Protein AF-A0A089M6S2-F1 (afdb_monomer)

InterPro domains:
  IPR012912 Plasmid pRiA4b, Orf3-like domain [PF07929] (14-76)
  IPR024047 MM3350-like superfamily [G3DSA:3.10.290.30] (2-85)
  IPR024047 MM3350-like superfamily [SSF159941] (8-76)

Organism: NCBI:txid189425

Mean predicted aligned error: 11.69 Å

Solvent-accessible surface area (backbone atoms only — not comparable to full-atom values): 6436 Å² total; per-residue (Å²): 135,79,70,64,96,85,68,94,64,99,65,87,48,68,95,78,63,56,68,72,80,76,51,87,54,65,70,42,71,44,82,45,78,42,60,87,86,83,58,43,78,40,82,47,67,44,78,71,88,78,89,78,59,90,88,64,75,77,89,72,86,90,76,86,82,85,77,83,75,85,79,66,81,72,79,73,76,77,80,79,79,77,79,91,79,134

Radius of gyration: 19.54 Å; Cα contacts (8 Å, |Δi|>4): 46; chains: 1; bounding box: 35×40×56 Å

Foldseek 3Di:
DADDPDDDDPDDHCPPPDPCVVDVDFQDWDWDFDDPVVGDTDIDGHHDDDDADVPRDDDDDPDDDDDDPPDPVPPPPDPPPPPPDD

Structure (mmCIF, N/CA/C/O backbone):
data_AF-A0A089M6S2-F1
#
_entry.id   AF-A0A089M6S2-F1
#
loop_
_atom_site.group_PDB
_atom_site.id
_atom_site.type_symbol
_atom_site.label_atom_id
_atom_site.label_alt_id
_atom_site.label_comp_id
_atom_site.label_asym_id
_atom_site.label_entity_id
_atom_site.label_seq_id
_atom_site.pdbx_PDB_ins_code
_atom_site.Cartn_x
_atom_site.Cartn_y
_atom_site.Cartn_z
_atom_site.occupancy
_atom_site.B_iso_or_equiv
_atom_site.auth_seq_id
_atom_site.auth_comp_id
_atom_site.auth_asym_id
_atom_site.auth_atom_id
_atom_site.pdbx_PDB_model_num
ATOM 1 N N . MET A 1 1 ? -8.742 -6.817 -16.734 1.00 48.88 1 MET A N 1
ATOM 2 C CA . MET A 1 1 ? -7.845 -5.779 -17.273 1.00 48.88 1 MET A CA 1
ATOM 3 C C . MET A 1 1 ? -8.470 -4.437 -16.930 1.00 48.88 1 MET A C 1
ATOM 5 O O . MET A 1 1 ? -9.659 -4.279 -17.186 1.00 48.88 1 MET A O 1
ATOM 9 N N . PHE A 1 2 ? -7.763 -3.552 -16.224 1.00 48.94 2 PHE A N 1
ATOM 10 C CA . PHE A 1 2 ? -8.283 -2.215 -15.921 1.00 48.94 2 PHE A CA 1
ATOM 11 C C . PHE A 1 2 ? -8.004 -1.315 -17.122 1.00 48.94 2 PHE A C 1
ATOM 13 O O . PHE A 1 2 ? -6.911 -1.376 -17.671 1.00 48.94 2 PHE A O 1
ATOM 20 N N . ALA A 1 3 ? -9.000 -0.545 -17.554 1.00 51.88 3 ALA A N 1
ATOM 21 C CA . ALA A 1 3 ? -8.814 0.418 -18.629 1.00 51.88 3 ALA A CA 1
ATOM 22 C C . ALA A 1 3 ? -8.041 1.624 -18.083 1.00 51.88 3 ALA A C 1
ATOM 24 O O . ALA A 1 3 ? -8.503 2.268 -17.132 1.00 51.88 3 ALA A O 1
ATOM 25 N N . ASP A 1 4 ? -6.880 1.897 -18.670 1.00 54.06 4 ASP A N 1
ATOM 26 C CA . ASP A 1 4 ? -6.168 3.148 -18.459 1.00 54.06 4 ASP A CA 1
ATOM 27 C C . ASP A 1 4 ? -6.905 4.325 -19.114 1.00 54.06 4 ASP A C 1
ATOM 29 O O . ASP A 1 4 ? -7.844 4.181 -19.905 1.00 54.06 4 ASP A O 1
ATOM 33 N N . ILE A 1 5 ? -6.529 5.520 -18.667 1.00 49.69 5 ILE A N 1
ATOM 34 C CA . ILE A 1 5 ? -7.196 6.794 -18.933 1.00 49.69 5 ILE A CA 1
ATOM 35 C C . ILE A 1 5 ? -7.215 7.086 -20.442 1.00 49.69 5 ILE A C 1
ATOM 37 O O . ILE A 1 5 ? -6.181 7.380 -21.027 1.00 49.69 5 ILE A O 1
ATOM 41 N N . GLY A 1 6 ? -8.404 7.074 -21.054 1.00 56.09 6 GLY A N 1
ATOM 42 C CA . GLY A 1 6 ? -8.616 7.565 -22.425 1.00 56.09 6 GLY A CA 1
ATOM 43 C C . GLY A 1 6 ? -9.557 6.714 -23.274 1.00 56.09 6 GLY A C 1
ATOM 44 O O . GLY A 1 6 ? -10.230 7.250 -24.152 1.00 56.09 6 GLY A O 1
ATOM 45 N N . GLU A 1 7 ? -9.694 5.422 -22.977 1.00 55.44 7 GLU A N 1
ATOM 46 C CA . GLU A 1 7 ? -10.544 4.532 -23.772 1.00 55.44 7 GLU A CA 1
ATOM 47 C C . GLU A 1 7 ? -11.933 4.335 -23.147 1.00 55.44 7 GLU A C 1
ATOM 49 O O . GLU A 1 7 ? -12.092 3.994 -21.972 1.00 55.44 7 GLU A O 1
ATOM 54 N N . LYS A 1 8 ? -12.985 4.543 -23.950 1.00 60.72 8 LYS A N 1
ATOM 55 C CA . LYS A 1 8 ? -14.348 4.145 -23.577 1.00 60.72 8 LYS A CA 1
ATOM 56 C C . LYS A 1 8 ? -14.456 2.626 -23.678 1.00 60.72 8 LYS A C 1
ATOM 58 O O . LYS A 1 8 ? -14.583 2.095 -24.775 1.00 60.72 8 LYS A O 1
ATOM 63 N N . MET A 1 9 ? -14.480 1.945 -22.538 1.00 57.12 9 MET A N 1
ATOM 64 C CA . MET A 1 9 ? -14.778 0.514 -22.464 1.00 57.12 9 MET A CA 1
ATOM 65 C C . MET A 1 9 ? -15.864 0.198 -21.434 1.00 57.12 9 MET A C 1
ATOM 67 O O . MET A 1 9 ? -16.099 0.953 -20.491 1.00 57.12 9 MET A O 1
ATOM 71 N N . GLU A 1 10 ? -16.522 -0.947 -21.631 1.00 58.91 10 GLU A N 1
ATOM 72 C CA . GLU A 1 10 ? -17.680 -1.441 -20.868 1.00 58.91 10 GLU A CA 1
ATOM 73 C C . GLU A 1 10 ? -17.383 -1.787 -19.394 1.00 58.91 10 GLU A C 1
ATOM 75 O O . GLU A 1 10 ? -18.302 -2.072 -18.623 1.00 58.91 10 GLU A O 1
ATOM 80 N N . PHE A 1 11 ? -16.117 -1.744 -18.964 1.00 61.16 11 PHE A N 1
ATOM 81 C CA . PHE A 1 11 ? -15.704 -2.156 -17.623 1.00 61.16 11 PHE A CA 1
ATOM 82 C C . PHE A 1 11 ? -15.474 -0.960 -16.686 1.00 61.16 11 PHE A C 1
ATOM 84 O O . PHE A 1 11 ? -14.824 0.021 -17.055 1.00 61.16 11 PHE A O 1
ATOM 91 N N . PRO A 1 12 ? -15.958 -1.017 -15.432 1.00 67.06 12 PRO A N 1
ATOM 92 C CA . PRO A 1 12 ? -15.737 0.052 -14.469 1.00 67.06 12 PRO A CA 1
ATOM 93 C C . PRO A 1 12 ? -14.254 0.136 -14.069 1.00 67.06 12 PRO A C 1
ATOM 95 O O . PRO A 1 12 ? -13.692 -0.818 -13.538 1.00 67.06 12 PRO A O 1
ATOM 98 N N . GLY A 1 13 ? -13.631 1.299 -14.274 1.00 71.94 13 GLY A N 1
ATOM 99 C CA . GLY A 1 13 ? -12.272 1.579 -13.793 1.00 71.94 13 GLY A CA 1
ATOM 100 C C . GLY A 1 13 ? -12.152 1.641 -12.259 1.00 71.94 13 GLY A C 1
ATOM 101 O O . GLY A 1 13 ? -13.145 1.674 -11.525 1.00 71.94 13 GLY A O 1
ATOM 102 N N . VAL A 1 14 ? -10.916 1.718 -11.753 1.00 81.56 14 VAL A N 1
ATOM 103 C CA . VAL A 1 14 ? -10.606 1.613 -10.309 1.00 81.56 14 VAL A CA 1
ATOM 104 C C . VAL A 1 14 ? -10.955 2.848 -9.477 1.00 81.56 14 VAL A C 1
ATOM 106 O O . VAL A 1 14 ? -11.058 2.748 -8.259 1.00 81.56 14 VAL A O 1
ATOM 109 N N . LYS A 1 15 ? -11.220 4.004 -10.106 1.00 83.06 15 LYS A N 1
ATOM 110 C CA . LYS A 1 15 ? -11.480 5.290 -9.420 1.00 83.06 15 LYS A CA 1
ATOM 111 C C . LYS A 1 15 ? -12.567 5.214 -8.337 1.00 83.06 15 LYS A C 1
ATOM 113 O O . LYS A 1 15 ? -12.546 5.984 -7.384 1.00 83.06 15 LYS A O 1
ATOM 118 N N . ARG A 1 16 ? -13.545 4.313 -8.492 1.00 83.88 16 ARG A N 1
ATOM 119 C CA . ARG A 1 16 ? -14.654 4.107 -7.538 1.00 83.88 16 ARG A CA 1
ATOM 120 C C . ARG A 1 16 ? -14.596 2.759 -6.812 1.00 83.88 16 ARG A C 1
ATOM 122 O O . ARG A 1 16 ? -15.526 2.428 -6.070 1.00 83.88 16 ARG A O 1
ATOM 129 N N . ALA A 1 17 ? -13.550 1.967 -7.032 1.00 85.88 17 ALA A N 1
ATOM 130 C CA . ALA A 1 17 ? -13.372 0.689 -6.364 1.00 85.88 17 ALA A CA 1
ATOM 131 C C . ALA A 1 17 ? -13.029 0.936 -4.890 1.00 85.88 17 ALA A C 1
ATOM 133 O O . ALA A 1 17 ? -12.000 1.515 -4.555 1.00 85.88 17 ALA A O 1
ATOM 134 N N . LYS A 1 18 ? -13.925 0.523 -3.989 1.00 90.06 18 LYS A N 1
ATOM 135 C CA . LYS A 1 18 ? -13.686 0.619 -2.547 1.00 90.06 18 LYS A CA 1
ATOM 136 C C . LYS A 1 18 ? -12.847 -0.568 -2.090 1.00 90.06 18 LYS A C 1
ATOM 138 O O . LYS A 1 18 ? -13.216 -1.707 -2.361 1.00 90.06 18 LYS A O 1
ATOM 143 N N . ILE A 1 19 ? -11.811 -0.299 -1.303 1.00 89.00 19 ILE A N 1
ATOM 144 C CA . ILE A 1 19 ? -10.952 -1.318 -0.676 1.00 89.00 19 ILE A CA 1
ATOM 145 C C . ILE A 1 19 ? -11.782 -2.331 0.140 1.00 89.00 19 ILE A C 1
ATOM 147 O O . ILE A 1 19 ? -11.529 -3.532 0.084 1.00 89.00 19 ILE A O 1
ATOM 151 N N . SER A 1 20 ? -12.849 -1.874 0.806 1.00 89.75 20 SER A N 1
ATOM 152 C CA . SER A 1 20 ? -13.759 -2.723 1.594 1.00 89.75 20 SER A CA 1
ATOM 153 C C . SER A 1 20 ? -14.586 -3.730 0.784 1.00 89.75 20 SER A C 1
ATOM 155 O O . SER A 1 20 ? -15.198 -4.625 1.363 1.00 89.75 20 SER A O 1
ATOM 157 N N . LYS A 1 21 ? -14.636 -3.602 -0.550 1.00 89.75 21 LYS A N 1
ATOM 158 C CA . LYS A 1 21 ? -15.260 -4.606 -1.426 1.00 89.75 21 LYS A CA 1
ATOM 159 C C . LYS A 1 21 ? -14.325 -5.766 -1.766 1.00 89.75 21 LYS A C 1
ATOM 161 O O . LYS A 1 21 ? -14.807 -6.760 -2.289 1.00 89.75 21 LYS A O 1
ATOM 166 N N . VAL A 1 22 ? -13.024 -5.615 -1.524 1.00 88.25 22 VAL A N 1
ATOM 167 C CA . VAL A 1 22 ? -11.997 -6.613 -1.853 1.00 88.25 22 VAL A CA 1
ATOM 168 C C . VAL A 1 22 ? -11.506 -7.304 -0.586 1.00 88.25 22 VAL A C 1
ATOM 170 O O . VAL A 1 22 ? -11.426 -8.528 -0.536 1.00 88.25 22 VAL A O 1
ATOM 173 N N . PHE A 1 23 ? -11.211 -6.522 0.455 1.00 93.44 23 PHE A N 1
ATOM 174 C CA . PHE A 1 23 ? -10.792 -7.054 1.745 1.00 93.44 23 PHE A CA 1
ATOM 175 C C . PHE A 1 23 ? -11.973 -7.102 2.715 1.00 93.44 23 PHE A C 1
ATOM 177 O O . PHE A 1 23 ? -12.508 -6.076 3.132 1.00 93.44 23 PHE A O 1
ATOM 184 N N . HIS A 1 24 ? -12.363 -8.318 3.075 1.00 91.62 24 HIS A N 1
ATOM 185 C CA . HIS A 1 24 ? -13.438 -8.646 4.003 1.00 91.62 24 HIS A CA 1
ATOM 186 C C . HIS A 1 24 ? -12.907 -9.131 5.356 1.00 91.62 24 HIS A C 1
ATOM 188 O O . HIS A 1 24 ? -13.538 -8.899 6.384 1.00 91.62 24 HIS A O 1
ATOM 194 N N . THR A 1 25 ? -11.748 -9.793 5.373 1.00 92.69 25 THR A N 1
ATOM 195 C CA . THR A 1 25 ? -11.144 -10.378 6.575 1.00 92.69 25 THR A CA 1
ATOM 196 C C . THR A 1 25 ? -9.656 -10.068 6.649 1.00 92.69 25 THR A C 1
ATOM 198 O O . THR A 1 25 ? -8.986 -9.869 5.633 1.00 92.69 25 THR A O 1
ATOM 201 N N . SER A 1 26 ? -9.120 -10.004 7.870 1.00 92.62 26 SER A N 1
ATOM 202 C CA . SER A 1 26 ? -7.695 -9.749 8.079 1.00 92.62 26 SER A CA 1
ATOM 203 C C . SER A 1 26 ? -6.831 -10.824 7.417 1.00 92.62 26 SER A C 1
ATOM 205 O O . SER A 1 26 ? -7.230 -11.977 7.253 1.00 92.62 26 SER A O 1
ATOM 207 N N . LYS A 1 27 ? -5.614 -10.424 7.048 1.00 93.88 27 LYS A N 1
ATOM 208 C CA . LYS A 1 27 ? -4.587 -11.224 6.371 1.00 93.88 27 LYS A CA 1
ATOM 209 C C . LYS A 1 27 ? -4.875 -11.581 4.912 1.00 93.88 27 LYS A C 1
ATOM 211 O O . LYS A 1 27 ? -4.004 -12.200 4.301 1.00 93.88 27 LYS A O 1
ATOM 216 N N . GLN A 1 28 ? -6.004 -11.168 4.333 1.00 96.06 28 GLN A N 1
ATOM 217 C CA . GLN A 1 28 ? -6.200 -11.255 2.886 1.00 96.06 28 GLN A CA 1
ATOM 218 C C . GLN A 1 28 ? -5.123 -10.453 2.143 1.00 96.06 28 GLN A C 1
ATOM 220 O O . GLN A 1 28 ? -4.701 -9.382 2.590 1.00 96.06 28 GLN A O 1
ATOM 225 N N . LYS A 1 29 ? -4.673 -11.001 1.013 1.00 95.81 29 LYS A N 1
ATOM 226 C CA . LYS A 1 29 ? -3.604 -10.444 0.183 1.00 95.81 29 LYS A CA 1
ATOM 227 C C . LYS A 1 29 ? -4.124 -10.155 -1.219 1.00 95.81 29 LYS A C 1
ATOM 229 O O . LYS A 1 29 ? -4.922 -10.921 -1.751 1.00 95.81 29 LYS A O 1
ATOM 234 N N . LEU A 1 30 ? -3.635 -9.070 -1.799 1.00 94.12 30 LEU A N 1
ATOM 235 C CA . LEU A 1 30 ? -3.810 -8.699 -3.194 1.00 94.12 30 LEU A CA 1
ATOM 236 C C . LEU A 1 30 ? -2.425 -8.555 -3.820 1.00 94.12 30 LEU A C 1
ATOM 238 O O . LEU A 1 30 ? -1.545 -7.924 -3.236 1.00 94.12 30 LEU A O 1
ATOM 242 N N . LEU A 1 31 ? -2.242 -9.147 -4.997 1.00 95.44 31 LEU A N 1
ATOM 243 C CA . LEU A 1 31 ? -1.081 -8.879 -5.830 1.00 95.44 31 LEU A CA 1
ATOM 244 C C . LEU A 1 31 ? -1.388 -7.656 -6.694 1.00 95.44 31 LEU A C 1
ATOM 246 O O . LEU A 1 31 ? -2.321 -7.682 -7.497 1.00 95.44 31 LEU A O 1
ATOM 250 N N . LEU A 1 32 ? -0.619 -6.592 -6.502 1.00 92.44 32 LEU A N 1
ATOM 251 C CA . LEU A 1 32 ? -0.614 -5.420 -7.359 1.00 92.44 32 LEU A CA 1
ATOM 252 C C . LEU A 1 32 ? 0.595 -5.536 -8.286 1.00 92.44 32 LEU A C 1
ATOM 254 O O . LEU A 1 32 ? 1.730 -5.433 -7.830 1.00 92.44 32 LEU A O 1
ATOM 258 N N . LEU A 1 33 ? 0.335 -5.768 -9.568 1.00 92.94 33 LEU A N 1
ATOM 259 C CA . LEU A 1 33 ? 1.344 -5.655 -10.612 1.00 92.94 33 LEU A CA 1
ATOM 260 C C . LEU A 1 33 ? 1.383 -4.195 -11.065 1.00 92.94 33 LEU A C 1
ATOM 262 O O . LEU A 1 33 ? 0.353 -3.637 -11.448 1.00 92.94 33 LEU A O 1
ATOM 266 N N . PHE A 1 34 ? 2.548 -3.577 -10.962 1.00 87.44 34 PHE A N 1
ATOM 267 C CA . PHE A 1 34 ? 2.824 -2.229 -11.439 1.00 87.44 34 PHE A CA 1
ATOM 268 C C . PHE A 1 34 ? 3.915 -2.312 -12.494 1.00 87.44 34 PHE A C 1
ATOM 270 O O . PHE A 1 34 ? 4.748 -3.206 -12.406 1.00 87.44 34 PHE A O 1
ATOM 277 N N . ASP A 1 35 ? 3.900 -1.380 -13.447 1.00 85.81 35 ASP A N 1
ATOM 278 C CA . ASP A 1 35 ? 4.879 -1.321 -14.529 1.00 85.81 35 ASP A CA 1
ATOM 279 C C . ASP A 1 35 ? 5.010 -2.656 -15.280 1.00 85.81 35 ASP A C 1
ATOM 281 O O . ASP A 1 35 ? 5.795 -3.532 -14.933 1.00 85.81 35 ASP A O 1
ATOM 285 N N . TYR A 1 36 ? 4.194 -2.835 -16.315 1.00 86.00 36 TYR A N 1
ATOM 286 C CA . TYR A 1 36 ? 4.155 -4.093 -17.063 1.00 86.00 36 TYR A CA 1
ATOM 287 C C . TYR A 1 36 ? 5.432 -4.378 -17.872 1.00 86.00 36 TYR A C 1
ATOM 289 O O . TYR A 1 36 ? 5.539 -5.475 -18.412 1.00 86.00 36 TYR A O 1
ATOM 297 N N . GLY A 1 37 ? 6.368 -3.427 -17.986 1.00 87.88 37 GLY A N 1
ATOM 298 C CA . GLY A 1 37 ? 7.668 -3.666 -18.613 1.00 87.88 37 GLY A CA 1
ATOM 299 C C . GLY A 1 37 ? 8.615 -4.401 -17.668 1.00 87.88 37 GLY A C 1
ATOM 300 O O . GLY A 1 37 ? 9.106 -5.478 -17.997 1.00 87.88 37 GLY A O 1
ATOM 301 N N . ASP A 1 38 ? 8.811 -3.839 -16.476 1.00 86.12 38 ASP A N 1
ATOM 302 C CA . ASP A 1 38 ? 9.704 -4.394 -15.449 1.00 86.12 38 ASP A CA 1
ATOM 303 C C . ASP A 1 38 ? 9.016 -5.400 -14.506 1.00 86.12 38 ASP A C 1
ATOM 305 O O . ASP A 1 38 ? 9.660 -6.024 -13.663 1.00 86.12 38 ASP A O 1
ATOM 309 N N . GLU A 1 39 ? 7.697 -5.542 -14.617 1.00 91.06 39 GLU A N 1
ATOM 310 C CA . GLU A 1 39 ? 6.855 -6.449 -13.84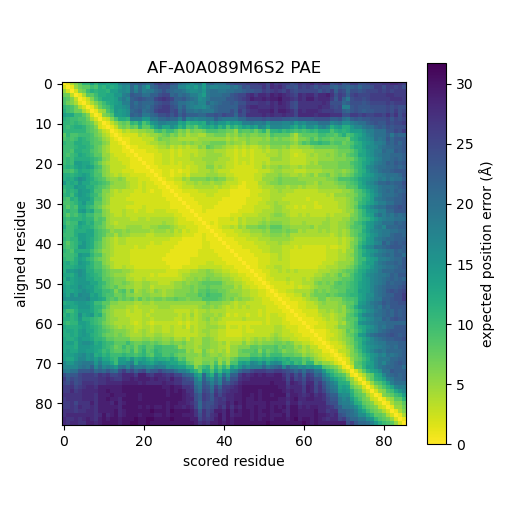0 1.00 91.06 39 GLU A CA 1
ATOM 311 C C . GLU A 1 39 ? 7.036 -6.297 -12.321 1.00 91.06 39 GLU A C 1
ATOM 313 O O . GLU A 1 39 ? 7.371 -7.239 -11.594 1.00 91.06 39 GLU A O 1
ATOM 318 N N . TRP A 1 40 ? 6.782 -5.107 -11.783 1.00 89.06 40 TRP A N 1
ATOM 319 C CA . TRP A 1 40 ? 6.922 -4.892 -10.347 1.00 89.06 40 TRP A CA 1
ATOM 320 C C . TRP A 1 40 ? 5.765 -5.546 -9.586 1.00 89.06 40 TRP A C 1
ATOM 322 O O . TRP A 1 40 ? 4.608 -5.126 -9.658 1.00 89.06 40 TRP A O 1
ATOM 332 N N . HIS A 1 41 ? 6.090 -6.574 -8.803 1.00 93.00 41 HIS A N 1
ATOM 333 C CA . HIS A 1 41 ? 5.129 -7.343 -8.019 1.00 93.00 41 HIS A CA 1
ATOM 334 C C . HIS A 1 41 ? 5.044 -6.827 -6.577 1.00 93.00 41 HIS A C 1
ATOM 336 O O . HIS A 1 41 ? 5.929 -7.072 -5.756 1.00 93.00 41 HIS A O 1
ATOM 342 N N . PHE A 1 42 ? 3.933 -6.183 -6.224 1.00 93.12 42 PHE A N 1
ATOM 343 C CA . PHE A 1 42 ? 3.667 -5.708 -4.868 1.00 93.12 42 PHE A CA 1
ATOM 344 C C . PHE A 1 42 ? 2.621 -6.573 -4.164 1.00 93.12 42 PHE A C 1
ATOM 346 O O . PHE A 1 42 ? 1.470 -6.674 -4.592 1.00 93.12 42 PHE A O 1
ATOM 353 N N . ILE A 1 43 ? 2.990 -7.166 -3.027 1.00 95.56 43 ILE A N 1
ATOM 354 C CA . ILE A 1 43 ? 2.036 -7.873 -2.166 1.00 95.56 43 ILE A CA 1
ATOM 355 C C . ILE A 1 43 ? 1.410 -6.868 -1.200 1.00 95.56 43 ILE A C 1
ATOM 357 O O . ILE A 1 43 ? 2.039 -6.433 -0.238 1.00 95.56 43 ILE A O 1
ATOM 361 N N . VAL A 1 44 ? 0.138 -6.547 -1.419 1.00 95.44 44 VAL A N 1
ATOM 362 C CA . VAL A 1 44 ? -0.656 -5.705 -0.522 1.00 95.44 44 VAL A CA 1
ATOM 363 C C . VAL A 1 44 ? -1.427 -6.603 0.436 1.00 95.44 44 VAL A C 1
ATOM 365 O O . VAL A 1 44 ? -2.264 -7.399 0.012 1.00 95.44 44 VAL A O 1
ATOM 368 N N . GLN A 1 45 ? -1.167 -6.484 1.737 1.00 96.00 45 GLN A N 1
ATOM 369 C CA . GLN A 1 45 ? -1.862 -7.261 2.760 1.00 96.00 45 GLN A 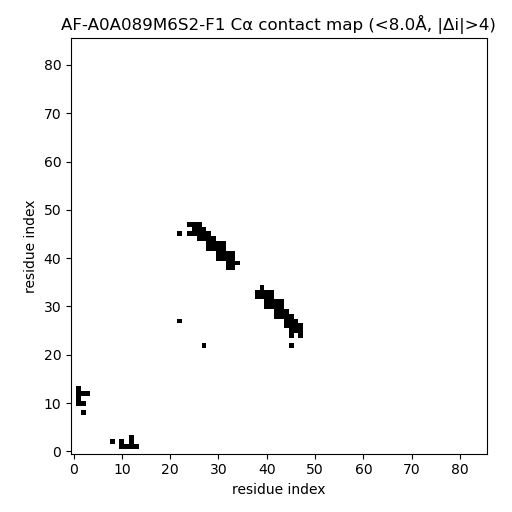CA 1
ATOM 370 C C . GLN A 1 45 ? -2.751 -6.371 3.623 1.00 96.00 45 GLN A C 1
ATOM 372 O O . GLN A 1 45 ? -2.301 -5.385 4.202 1.00 96.00 45 GLN A O 1
ATOM 377 N N . TYR A 1 46 ? -4.011 -6.768 3.771 1.00 95.25 46 TYR A N 1
ATOM 378 C CA . TYR A 1 46 ? -4.919 -6.120 4.702 1.00 95.25 46 TYR A CA 1
ATOM 379 C C . TYR A 1 46 ? -4.691 -6.642 6.122 1.00 95.25 46 TYR A C 1
ATOM 381 O O . TYR A 1 46 ? -4.954 -7.808 6.422 1.00 95.25 46 TYR A O 1
ATOM 389 N N . LEU A 1 47 ? -4.192 -5.781 7.008 1.00 93.94 47 LEU A N 1
ATOM 390 C CA . LEU A 1 47 ? -3.902 -6.150 8.396 1.00 93.94 47 LEU A CA 1
ATOM 391 C C . LEU A 1 47 ? -5.129 -6.014 9.309 1.00 93.94 47 LEU A C 1
ATOM 393 O O . LEU A 1 47 ? -5.318 -6.841 10.200 1.00 93.94 47 LEU A O 1
ATOM 397 N N . GLY A 1 48 ? -5.998 -5.033 9.057 1.00 92.50 48 GLY A N 1
ATOM 398 C CA . GLY A 1 48 ? -7.215 -4.800 9.831 1.00 92.50 48 GLY A CA 1
ATOM 399 C C . GLY A 1 48 ? -7.686 -3.346 9.775 1.00 92.50 48 GLY A C 1
ATOM 400 O O . GLY A 1 48 ? -7.153 -2.539 9.013 1.00 92.50 48 GLY A O 1
ATOM 401 N N . VAL A 1 49 ? -8.682 -3.024 10.602 1.00 90.88 49 VAL A N 1
ATOM 402 C CA . VAL A 1 49 ? -9.161 -1.650 10.820 1.00 90.88 49 VAL A CA 1
ATOM 403 C C . VAL A 1 49 ? -8.522 -1.103 12.090 1.00 90.88 49 VAL A C 1
ATOM 405 O O . VAL A 1 49 ? -8.431 -1.810 13.091 1.00 90.88 49 VAL A O 1
ATOM 408 N N . THR A 1 50 ? -8.118 0.161 12.052 1.00 90.56 50 THR A N 1
ATOM 409 C CA . THR A 1 50 ? -7.701 0.922 13.231 1.00 90.56 50 THR A CA 1
ATOM 410 C C . THR A 1 50 ? -8.467 2.238 13.283 1.00 90.56 50 THR A C 1
ATOM 412 O O . THR A 1 50 ? -8.926 2.735 12.250 1.00 90.56 50 THR A O 1
ATOM 415 N N . GLU A 1 51 ? -8.626 2.798 14.476 1.00 93.56 51 GLU A N 1
ATOM 416 C CA . GLU A 1 51 ? -9.261 4.100 14.649 1.00 93.56 51 GLU A CA 1
ATOM 417 C C . GLU A 1 51 ? -8.339 5.221 14.162 1.00 93.56 51 GLU A C 1
ATOM 419 O O . GLU A 1 51 ? -7.138 5.246 14.437 1.00 93.56 51 GLU A O 1
ATOM 424 N N . VAL A 1 52 ? -8.919 6.178 13.438 1.00 93.31 52 VAL A N 1
ATOM 425 C CA . VAL A 1 52 ? -8.220 7.378 12.975 1.00 93.31 52 VAL A CA 1
ATOM 426 C C . VAL A 1 52 ? -8.500 8.493 13.973 1.00 93.31 52 VAL A C 1
ATOM 428 O O . VAL A 1 52 ? -9.660 8.831 14.215 1.00 93.31 52 VAL A O 1
ATOM 431 N N . LYS A 1 53 ? -7.450 9.072 14.564 1.00 94.00 53 LYS A N 1
ATOM 432 C CA . LYS A 1 53 ? -7.616 10.149 15.549 1.00 94.00 53 LYS A CA 1
ATOM 433 C C . L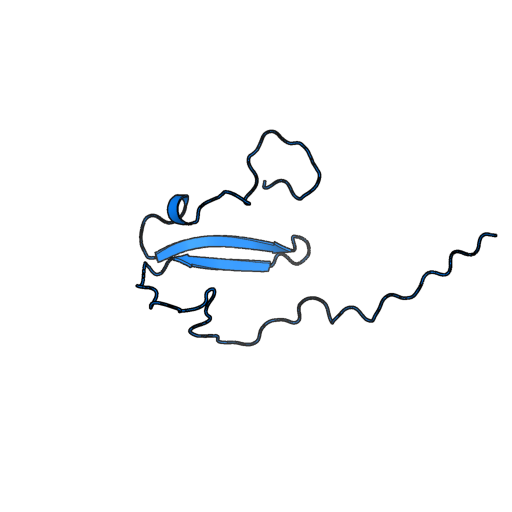YS A 1 53 ? -8.224 11.399 14.892 1.00 94.00 53 LYS A C 1
ATOM 435 O O . LYS A 1 53 ? -7.917 11.681 13.729 1.00 94.00 53 LYS A O 1
ATOM 440 N N . PRO A 1 54 ? -9.027 12.200 15.617 1.00 94.62 54 PRO A N 1
ATOM 441 C CA . PRO A 1 54 ? -9.511 13.480 15.105 1.00 94.62 54 PRO A CA 1
ATOM 442 C C . PRO A 1 54 ? -8.352 14.361 14.613 1.00 94.62 54 PRO A C 1
ATOM 444 O O . PRO A 1 54 ? -7.372 14.563 15.326 1.00 94.62 54 PRO A O 1
ATOM 447 N N . GLY A 1 55 ? -8.450 14.857 13.378 1.00 94.62 55 GLY A N 1
ATOM 448 C CA . GLY A 1 55 ? -7.412 15.687 12.750 1.00 94.62 55 GLY A CA 1
ATOM 449 C C . GLY A 1 55 ? -6.197 14.928 12.199 1.00 94.62 55 GLY A C 1
ATOM 450 O O . GLY A 1 55 ? -5.303 15.558 11.633 1.00 94.62 55 GLY A O 1
ATOM 451 N N . GLN A 1 56 ? -6.147 13.597 12.313 1.00 94.44 56 GLN A N 1
ATOM 452 C CA . GLN A 1 56 ? -5.070 12.798 11.730 1.00 94.44 56 GLN A CA 1
ATOM 453 C C . GLN A 1 56 ? -5.144 12.830 10.198 1.00 94.44 56 GLN A C 1
ATOM 455 O O . GLN A 1 56 ? -6.144 12.439 9.596 1.00 94.44 56 GLN A O 1
ATOM 460 N N . LYS A 1 57 ? -4.062 13.290 9.564 1.00 95.00 57 LYS A N 1
ATOM 461 C CA . LYS A 1 57 ? -3.924 13.306 8.104 1.00 95.00 57 LYS A CA 1
ATOM 462 C C . LYS A 1 57 ? -3.585 11.905 7.588 1.00 95.00 57 LYS A C 1
ATOM 464 O O . LYS A 1 57 ? -2.785 11.198 8.197 1.00 95.00 57 LYS A O 1
ATOM 469 N N . LEU A 1 58 ? -4.194 11.526 6.468 1.00 93.38 58 LEU A N 1
ATOM 470 C CA . LEU A 1 58 ? -3.971 10.260 5.767 1.00 93.38 58 LEU A CA 1
ATOM 471 C C . LEU A 1 58 ? -3.610 10.531 4.293 1.00 93.38 58 LEU A C 1
ATOM 473 O O . LEU A 1 58 ? -4.052 11.554 3.764 1.00 93.38 58 LEU A O 1
ATOM 477 N N . PRO A 1 59 ? -2.881 9.619 3.616 1.00 94.12 59 PRO A N 1
ATOM 478 C CA . PRO A 1 59 ? -2.289 8.384 4.149 1.00 94.12 59 PRO A CA 1
ATOM 479 C C . PRO A 1 59 ? -1.137 8.655 5.133 1.00 94.12 59 PRO A C 1
ATOM 481 O O . PRO A 1 59 ? -0.541 9.727 5.121 1.00 94.12 59 PRO A O 1
ATOM 484 N N . LEU A 1 60 ? -0.848 7.683 6.003 1.00 92.56 60 LEU A N 1
ATOM 485 C CA . LEU A 1 60 ? 0.231 7.760 6.990 1.00 92.56 60 LEU A CA 1
ATOM 486 C C . LEU A 1 60 ? 1.104 6.509 6.896 1.00 92.56 60 LEU A C 1
ATOM 488 O O . LEU A 1 60 ? 0.596 5.392 6.993 1.00 92.56 60 LEU A O 1
ATOM 492 N N . ILE A 1 61 ? 2.412 6.706 6.751 1.00 92.56 61 ILE A N 1
ATOM 493 C CA . ILE A 1 61 ? 3.400 5.629 6.821 1.00 92.56 61 ILE A CA 1
ATOM 494 C C . ILE A 1 61 ? 3.746 5.420 8.296 1.00 92.56 61 ILE A C 1
ATOM 496 O O . ILE A 1 61 ? 4.255 6.329 8.946 1.00 92.56 61 ILE A O 1
ATOM 500 N N . MET A 1 62 ? 3.429 4.239 8.829 1.00 92.06 62 MET A N 1
ATOM 501 C CA . MET A 1 62 ? 3.755 3.876 10.215 1.00 92.06 62 MET A CA 1
ATOM 502 C C . MET A 1 62 ? 5.156 3.275 10.343 1.00 92.06 62 MET A C 1
ATOM 504 O O . MET A 1 62 ? 5.836 3.505 11.336 1.00 92.06 62 MET A O 1
ATOM 508 N N . GLU A 1 63 ? 5.572 2.511 9.338 1.00 94.06 63 GLU A N 1
ATOM 509 C CA . GLU A 1 63 ? 6.859 1.831 9.277 1.00 94.06 63 GLU A CA 1
ATOM 510 C C . GLU A 1 63 ? 7.268 1.697 7.808 1.00 94.06 63 GLU A C 1
ATOM 512 O O . GLU A 1 63 ? 6.416 1.540 6.930 1.00 94.06 63 GLU A O 1
ATOM 517 N N . SER A 1 64 ? 8.569 1.776 7.547 1.00 94.00 64 SER A N 1
ATOM 518 C CA . SER A 1 64 ? 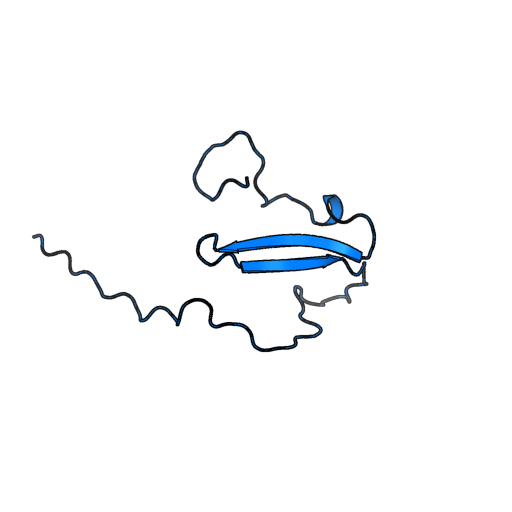9.168 1.479 6.251 1.00 94.00 64 SER A CA 1
ATOM 519 C C . SER A 1 64 ? 10.474 0.739 6.493 1.00 94.00 64 SER A C 1
ATOM 521 O O . SER A 1 64 ? 11.219 1.077 7.415 1.00 94.00 64 SER A O 1
ATOM 523 N N . SER A 1 65 ? 10.739 -0.280 5.687 1.00 94.31 65 SER A N 1
ATOM 524 C CA . SER A 1 65 ? 11.946 -1.088 5.793 1.00 94.31 65 SER A CA 1
ATOM 525 C C . SER A 1 65 ? 12.468 -1.467 4.413 1.00 94.31 65 SER A C 1
ATOM 527 O O . SER A 1 65 ? 11.716 -1.564 3.442 1.00 94.31 65 SER A O 1
ATOM 529 N N . GLY A 1 66 ? 13.783 -1.672 4.340 1.00 92.44 66 GLY A N 1
ATOM 530 C CA . GLY A 1 66 ? 14.485 -1.903 3.083 1.00 92.44 66 GLY A CA 1
ATOM 531 C C . GLY A 1 66 ? 14.809 -0.613 2.330 1.00 92.44 66 GLY A C 1
ATOM 532 O O . GLY A 1 66 ? 14.584 0.498 2.811 1.00 92.44 66 GLY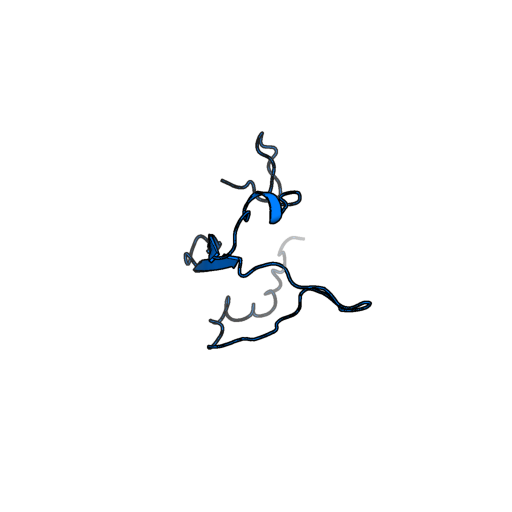 A O 1
ATOM 533 N N . VAL A 1 67 ? 15.390 -0.784 1.147 1.00 87.12 67 VAL A N 1
ATOM 534 C CA . VAL A 1 67 ? 15.734 0.308 0.235 1.00 87.12 67 VAL A CA 1
ATOM 535 C C . VAL A 1 67 ? 14.732 0.276 -0.909 1.00 87.12 67 VAL A C 1
ATOM 537 O O . VAL A 1 67 ? 14.536 -0.771 -1.526 1.00 87.12 67 VAL A O 1
ATOM 540 N N . VAL A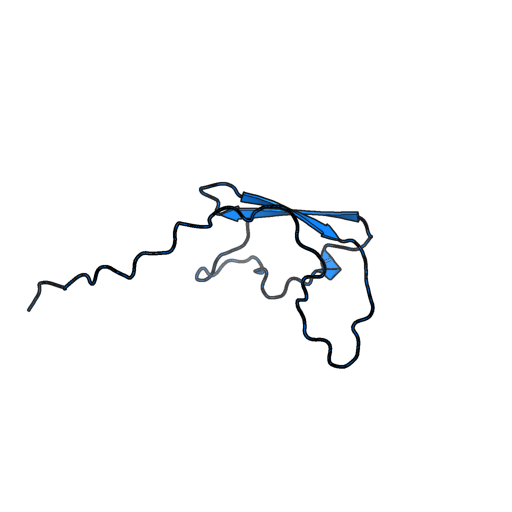 1 68 ? 14.082 1.409 -1.172 1.00 84.75 68 VAL A N 1
ATOM 541 C CA . VAL A 1 68 ? 13.187 1.543 -2.327 1.00 84.75 68 VAL A CA 1
ATOM 542 C C . VAL A 1 68 ? 14.044 1.452 -3.595 1.00 84.75 68 VAL A C 1
ATOM 544 O O . VAL A 1 68 ? 15.056 2.156 -3.669 1.00 84.75 68 VAL A O 1
ATOM 547 N N . PRO A 1 69 ? 13.700 0.597 -4.574 1.00 79.25 69 PRO A N 1
ATOM 548 C CA . PRO A 1 69 ? 14.467 0.519 -5.810 1.00 79.25 69 PRO A CA 1
ATOM 549 C C . PRO A 1 69 ? 14.370 1.844 -6.577 1.00 79.25 69 PRO A C 1
ATOM 551 O O . PRO A 1 69 ? 13.361 2.544 -6.487 1.00 79.25 69 PRO A O 1
ATOM 554 N N . ASN A 1 70 ? 15.418 2.197 -7.322 1.00 79.00 70 ASN A N 1
ATOM 555 C CA . ASN A 1 70 ? 15.424 3.405 -8.145 1.00 79.00 70 ASN A CA 1
ATOM 556 C C . ASN A 1 70 ? 14.325 3.292 -9.218 1.00 79.00 70 ASN A C 1
ATOM 558 O O . ASN A 1 70 ? 14.410 2.436 -10.095 1.00 79.00 70 ASN A O 1
ATOM 562 N N .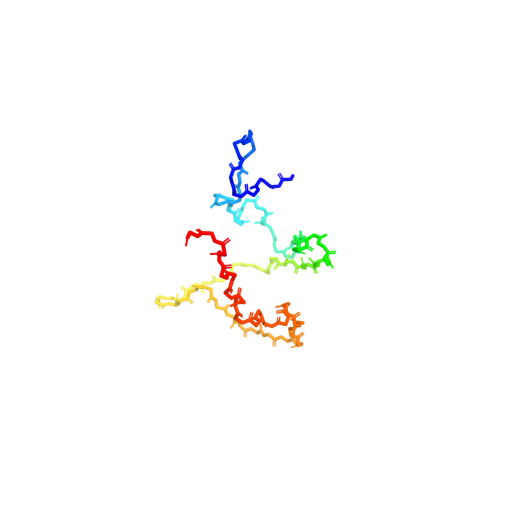 GLN A 1 71 ? 13.279 4.110 -9.105 1.00 73.94 71 GLN A N 1
ATOM 563 C CA . GLN A 1 71 ? 12.162 4.139 -10.047 1.00 73.94 71 GLN A CA 1
ATOM 564 C C . GLN A 1 71 ? 12.489 5.109 -11.176 1.00 73.94 71 GLN A C 1
ATOM 566 O O . GLN A 1 71 ? 12.239 6.294 -10.996 1.00 73.94 71 GLN A O 1
ATOM 571 N N . TYR A 1 72 ? 13.026 4.589 -12.289 1.00 64.69 72 TYR A N 1
ATOM 572 C CA . TYR A 1 72 ? 13.496 5.350 -13.456 1.00 64.69 72 TYR A CA 1
ATOM 573 C C . TYR A 1 72 ? 14.412 6.501 -13.040 1.00 64.69 72 TYR A C 1
ATOM 575 O O . TYR A 1 72 ? 13.931 7.556 -12.633 1.00 64.69 72 TYR A O 1
ATOM 583 N N . GLY A 1 73 ? 15.734 6.281 -13.114 1.00 56.50 73 GLY A N 1
ATOM 584 C CA . GLY A 1 73 ? 16.741 7.308 -12.817 1.00 56.50 73 GLY A CA 1
ATOM 585 C C . GLY A 1 73 ? 16.251 8.663 -13.311 1.00 56.50 73 GLY A C 1
ATOM 586 O O . GLY A 1 73 ? 15.903 8.761 -14.485 1.00 56.50 73 GLY A O 1
ATOM 587 N N . GLY A 1 74 ? 16.060 9.591 -12.362 1.00 50.88 74 GLY A N 1
ATOM 588 C CA . GLY A 1 74 ? 15.162 10.731 -12.526 1.00 50.88 74 GLY A CA 1
ATOM 589 C C . GLY A 1 74 ? 15.335 11.357 -13.893 1.00 50.88 74 GLY A C 1
ATOM 590 O O . GLY A 1 74 ? 16.472 11.628 -14.261 1.00 50.88 74 GLY A O 1
ATOM 591 N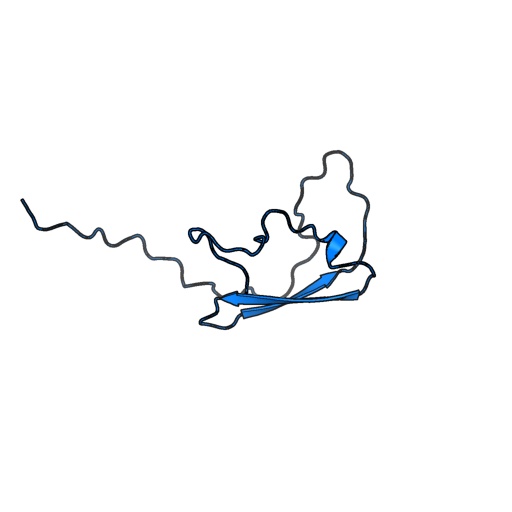 N . PHE A 1 75 ? 14.225 11.495 -14.623 1.00 51.81 75 PHE A N 1
ATOM 592 C CA . PHE A 1 75 ? 14.162 12.181 -15.907 1.00 51.81 75 PHE A CA 1
ATOM 593 C C . PHE A 1 75 ? 15.124 13.371 -15.868 1.00 51.81 75 PHE A C 1
ATOM 595 O O . PHE A 1 75 ? 14.875 14.336 -15.142 1.00 51.81 75 PHE A O 1
ATOM 602 N N . GLU A 1 76 ? 16.259 13.255 -16.561 1.00 54.16 76 GLU A N 1
ATOM 603 C CA . GLU A 1 76 ? 17.011 14.444 -16.925 1.00 54.16 76 GLU A CA 1
ATOM 604 C C . GLU A 1 76 ? 16.015 15.307 -17.701 1.00 54.16 76 GLU A C 1
ATOM 606 O O . GLU A 1 76 ? 15.262 14.795 -18.536 1.00 54.16 76 GLU A O 1
ATOM 611 N N . GLU A 1 77 ? 15.903 16.562 -17.269 1.00 54.03 77 GLU A N 1
ATOM 612 C CA . GLU A 1 77 ? 14.978 17.560 -17.791 1.0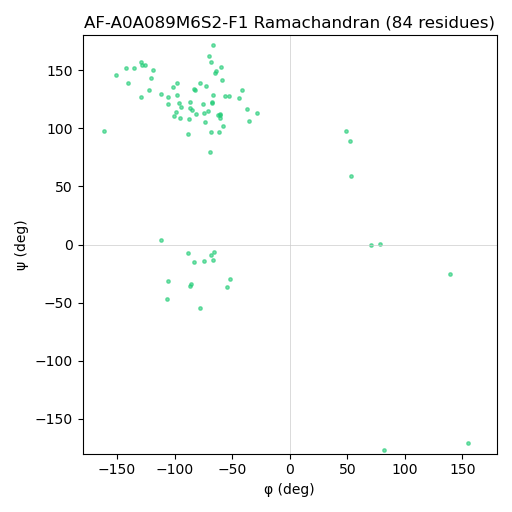0 54.03 77 GLU A CA 1
ATOM 613 C C . GLU A 1 77 ? 14.913 17.481 -19.321 1.00 54.03 77 GLU A C 1
ATOM 615 O O . GLU A 1 77 ? 15.941 17.366 -19.983 1.00 54.03 77 GLU A O 1
ATOM 620 N N . GLU A 1 78 ? 13.684 17.489 -19.837 1.00 52.09 78 GLU A N 1
ATOM 621 C CA . GLU A 1 78 ? 13.303 17.475 -21.250 1.00 52.09 78 GLU A CA 1
ATOM 622 C C . GLU A 1 78 ? 14.364 18.134 -22.152 1.00 52.09 78 GLU A C 1
ATOM 624 O O . GLU A 1 78 ? 14.562 19.347 -22.082 1.00 52.09 78 GLU A O 1
ATOM 629 N N . GLU A 1 79 ? 15.031 17.363 -23.024 1.00 52.09 79 GLU A N 1
ATOM 630 C CA . GLU A 1 79 ? 15.691 17.977 -24.178 1.00 52.09 79 GLU A CA 1
ATOM 631 C C . GLU A 1 79 ? 14.593 18.665 -25.002 1.00 52.09 79 GLU A C 1
ATOM 633 O O . GLU A 1 79 ? 13.685 18.018 -25.532 1.00 52.09 79 GLU A O 1
ATOM 638 N N . GLU A 1 80 ? 14.640 19.996 -25.019 1.00 47.56 80 GLU A N 1
ATOM 639 C CA . GLU A 1 80 ? 13.792 20.870 -25.819 1.00 47.56 80 GLU A CA 1
ATOM 640 C C . GLU A 1 80 ? 13.990 20.495 -27.294 1.00 47.56 80 GLU A C 1
ATOM 642 O O . GLU A 1 80 ? 15.005 20.819 -27.907 1.00 47.56 80 GLU A O 1
ATOM 647 N N . TYR A 1 81 ? 13.043 19.746 -27.864 1.00 53.38 81 TYR A N 1
ATOM 648 C CA . TYR A 1 81 ? 12.989 19.537 -29.306 1.00 53.38 81 TYR A CA 1
ATOM 649 C C . TYR A 1 81 ? 12.626 20.884 -29.945 1.00 53.38 81 TYR A C 1
ATOM 651 O O . TYR A 1 81 ? 11.455 21.261 -29.975 1.00 53.38 81 TYR A O 1
ATOM 659 N N . GLU A 1 82 ? 13.627 21.634 -30.414 1.00 52.88 82 GLU A N 1
ATOM 660 C CA . GLU A 1 82 ? 13.402 22.757 -31.325 1.00 52.88 82 GLU A CA 1
ATOM 661 C C . GLU A 1 82 ? 12.744 22.209 -32.602 1.00 52.88 82 GLU A C 1
ATOM 663 O O . GLU A 1 82 ? 13.369 21.493 -33.386 1.00 52.88 82 GLU A O 1
ATOM 668 N N . ASP A 1 83 ? 11.461 22.522 -32.800 1.00 53.28 83 ASP A N 1
ATOM 669 C CA . ASP A 1 83 ? 10.783 22.358 -34.085 1.00 53.28 83 ASP A CA 1
ATOM 670 C C . ASP A 1 83 ? 11.489 23.260 -35.124 1.00 53.28 83 ASP A C 1
ATOM 672 O O . ASP A 1 83 ? 11.210 24.457 -35.222 1.00 53.28 83 ASP A O 1
ATOM 676 N N . GLU A 1 84 ? 12.414 22.701 -35.914 1.00 57.75 84 GLU A N 1
ATOM 677 C CA . GLU A 1 84 ? 12.874 23.312 -37.169 1.00 57.75 84 GLU A CA 1
ATOM 678 C C . GLU A 1 84 ? 11.733 23.263 -38.203 1.00 57.75 84 GLU A C 1
ATOM 680 O O . GLU A 1 84 ? 11.717 22.407 -39.084 1.00 57.75 84 GLU A O 1
ATOM 685 N N . ASP A 1 85 ? 10.763 24.177 -38.110 1.00 57.28 85 ASP A N 1
ATOM 686 C CA . ASP A 1 85 ? 9.984 24.597 -39.284 1.00 57.28 85 ASP A CA 1
ATOM 687 C C . ASP A 1 85 ? 9.268 25.946 -39.062 1.00 57.28 85 ASP A C 1
ATOM 689 O O . ASP A 1 85 ? 8.177 26.004 -38.484 1.00 57.28 85 ASP A O 1
ATOM 693 N N . SER A 1 86 ? 9.875 27.043 -39.545 1.00 46.28 86 SER A N 1
ATOM 694 C CA . SER A 1 86 ? 9.221 28.217 -40.181 1.00 46.28 86 SER A CA 1
ATOM 695 C C . SER A 1 86 ? 10.229 29.235 -40.721 1.00 46.28 86 SER A C 1
ATOM 697 O O . SER A 1 86 ? 11.049 29.747 -39.928 1.00 46.28 86 SER A O 1
#

Sequence (86 aa):
MFADIGEKMEFPGVKRAKISKVFHTSKQKLLLLFDYGDEWHFIVQYLGVTEVKPGQKLPLIMESSGVVPNQYGGFEEEEEYEDEDS

Secondary structure (DSSP, 8-state):
-PPPTT---SSPPGGG--GGGT--STT-EEEEEE-TTTTEEEEEE-----PPPTT--SS------S----SSS-------------

pLDDT: mean 79.2, std 17.42, range [46.28, 96.06]